Protein AF-A0A953IVC2-F1 (afdb_monomer_lite)

Structure (mmCIF, N/CA/C/O backbone):
data_AF-A0A953IVC2-F1
#
_entry.id   AF-A0A953IVC2-F1
#
loop_
_atom_site.group_PDB
_atom_site.id
_atom_site.type_symbol
_atom_site.label_atom_id
_atom_site.label_alt_id
_atom_site.label_comp_id
_atom_site.label_asym_id
_atom_site.label_entity_id
_atom_site.label_seq_id
_atom_site.pdbx_PDB_ins_code
_atom_site.Cartn_x
_atom_site.Cartn_y
_atom_site.Cartn_z
_atom_site.occupancy
_atom_site.B_iso_or_equiv
_atom_site.auth_seq_id
_atom_site.auth_comp_id
_atom_site.auth_asym_id
_atom_site.auth_atom_id
_atom_site.pdbx_PDB_model_num
ATOM 1 N N . MET A 1 1 ? 3.540 0.623 1.153 1.00 60.97 1 MET A N 1
ATOM 2 C CA . MET A 1 1 ? 3.855 -0.649 1.830 1.00 60.97 1 MET A CA 1
ATOM 3 C C . MET A 1 1 ? 5.041 -1.264 1.129 1.00 60.97 1 MET A C 1
ATOM 5 O O . MET A 1 1 ? 4.867 -1.840 0.063 1.00 60.97 1 MET A O 1
ATOM 9 N N . CYS A 1 2 ? 6.239 -1.018 1.654 1.00 73.25 2 CYS A N 1
ATOM 10 C CA . CYS A 1 2 ? 7.474 -1.464 1.019 1.00 73.25 2 CYS A CA 1
ATOM 11 C C . CYS A 1 2 ? 7.615 -2.989 1.114 1.00 73.25 2 CYS A C 1
ATOM 13 O O . CYS A 1 2 ? 7.093 -3.576 2.066 1.00 73.25 2 CYS A O 1
ATOM 15 N N . PRO A 1 3 ? 8.335 -3.631 0.179 1.00 73.25 3 PRO A N 1
ATOM 16 C CA . PRO A 1 3 ? 8.755 -5.017 0.351 1.00 73.25 3 PRO A CA 1
ATOM 17 C C . PRO A 1 3 ? 9.422 -5.193 1.725 1.00 73.25 3 PRO A C 1
ATOM 19 O O . PRO A 1 3 ? 10.220 -4.347 2.125 1.00 73.25 3 PRO A O 1
ATOM 22 N N . ALA A 1 4 ? 9.057 -6.254 2.450 1.00 73.81 4 ALA A N 1
ATOM 23 C CA . ALA A 1 4 ? 9.510 -6.558 3.816 1.00 73.81 4 ALA A CA 1
ATOM 24 C C . ALA A 1 4 ? 9.085 -5.581 4.936 1.00 73.81 4 ALA A C 1
ATOM 26 O O . ALA A 1 4 ? 9.562 -5.709 6.062 1.00 73.81 4 ALA A O 1
ATOM 27 N N . ALA A 1 5 ? 8.174 -4.635 4.683 1.00 82.88 5 ALA A N 1
ATOM 28 C CA . ALA A 1 5 ? 7.569 -3.862 5.768 1.00 82.88 5 ALA A CA 1
ATOM 29 C C .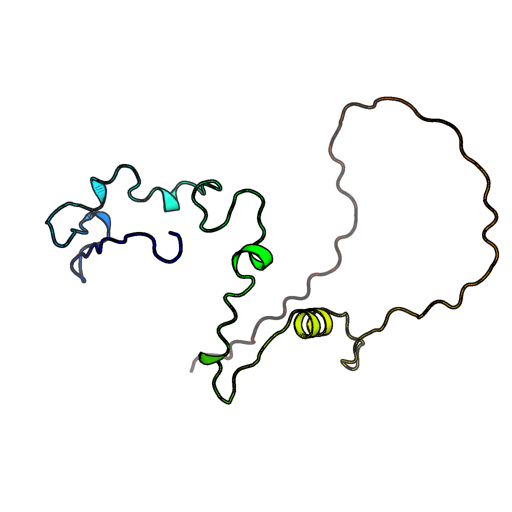 ALA A 1 5 ? 6.688 -4.758 6.658 1.00 82.88 5 ALA A C 1
ATOM 31 O O . ALA A 1 5 ? 5.981 -5.634 6.155 1.00 82.88 5 ALA A O 1
ATOM 32 N N . GLU A 1 6 ? 6.697 -4.509 7.971 1.00 86.62 6 GLU A N 1
ATOM 33 C CA . GLU A 1 6 ? 5.812 -5.203 8.907 1.00 86.62 6 GLU A CA 1
ATOM 34 C C . GLU A 1 6 ? 4.342 -4.962 8.540 1.00 86.62 6 GLU A C 1
ATOM 36 O O . GLU A 1 6 ? 3.907 -3.825 8.331 1.00 86.62 6 GLU A O 1
ATOM 41 N N . ALA A 1 7 ? 3.574 -6.047 8.463 1.00 88.81 7 ALA A N 1
ATOM 42 C CA . ALA A 1 7 ? 2.162 -6.021 8.116 1.00 88.81 7 ALA A CA 1
ATOM 43 C C . ALA A 1 7 ? 1.330 -6.674 9.222 1.00 88.81 7 ALA A C 1
ATOM 45 O O . ALA A 1 7 ? 1.721 -7.684 9.804 1.00 88.81 7 ALA A O 1
ATOM 46 N N . VAL A 1 8 ? 0.149 -6.109 9.478 1.00 92.12 8 VAL A N 1
ATOM 47 C CA . VAL A 1 8 ? -0.842 -6.661 10.407 1.00 92.12 8 VAL A CA 1
ATOM 48 C C . VAL A 1 8 ? -2.116 -6.958 9.630 1.00 92.12 8 VAL A C 1
ATOM 50 O O . VAL A 1 8 ? -2.603 -6.114 8.878 1.00 92.12 8 VAL A O 1
ATOM 53 N N . LEU A 1 9 ? -2.657 -8.159 9.819 1.00 94.19 9 LEU A N 1
ATOM 54 C CA . LEU A 1 9 ? -3.901 -8.588 9.193 1.00 94.19 9 LEU A CA 1
ATOM 55 C C . LEU A 1 9 ? -5.111 -8.053 9.972 1.00 94.19 9 LEU A C 1
ATOM 57 O O . LEU A 1 9 ? -5.187 -8.223 11.189 1.00 94.19 9 LEU A O 1
ATOM 61 N N . TYR A 1 10 ? -6.060 -7.458 9.248 1.00 96.38 10 TYR A N 1
ATOM 62 C CA . TYR A 1 10 ? -7.383 -7.077 9.744 1.00 96.38 10 TYR A CA 1
ATOM 63 C C . TYR A 1 10 ? -8.449 -7.818 8.936 1.00 96.38 10 TYR A C 1
ATOM 65 O O . TYR A 1 10 ? -8.361 -7.888 7.710 1.00 96.38 10 TYR A O 1
ATOM 73 N N . THR A 1 11 ? -9.454 -8.367 9.614 1.00 96.50 11 THR A N 1
ATOM 74 C CA . THR A 1 11 ? -10.527 -9.159 8.993 1.00 96.50 11 THR A CA 1
ATOM 75 C C . THR A 1 11 ? -11.892 -8.742 9.520 1.00 96.50 11 THR A C 1
ATOM 77 O O . THR A 1 11 ? -12.009 -8.389 10.690 1.00 96.50 11 THR A O 1
ATOM 80 N N . HIS A 1 12 ? -12.923 -8.846 8.687 1.00 96.31 12 HIS A N 1
ATOM 81 C CA . HIS A 1 12 ? -14.332 -8.718 9.074 1.00 96.31 12 HIS A CA 1
ATOM 82 C C . HIS A 1 12 ? -15.108 -9.962 8.623 1.00 96.31 12 HIS A C 1
ATOM 84 O O . HIS A 1 12 ? -14.604 -10.767 7.830 1.00 96.31 12 HIS A O 1
ATOM 90 N N . ARG A 1 13 ? -16.341 -10.133 9.101 1.00 94.19 13 ARG A N 1
ATOM 91 C CA . ARG A 1 13 ? -17.228 -11.203 8.637 1.00 94.19 13 ARG A CA 1
ATOM 92 C C . ARG A 1 13 ? -17.818 -10.864 7.271 1.00 94.19 13 ARG A C 1
ATOM 94 O O . ARG A 1 13 ? -18.160 -9.728 6.964 1.00 94.19 13 ARG A O 1
ATOM 101 N N . ASN A 1 14 ? -17.949 -11.879 6.432 1.00 89.69 14 ASN A N 1
ATOM 102 C CA . ASN A 1 14 ? -18.609 -11.784 5.137 1.00 89.69 14 ASN A CA 1
ATOM 103 C C . ASN A 1 14 ? -19.601 -12.956 5.053 1.00 89.69 14 ASN A C 1
ATOM 105 O O . ASN A 1 14 ? -19.155 -14.092 5.244 1.00 89.69 14 ASN A O 1
ATOM 109 N N . PRO A 1 15 ? -20.912 -12.737 4.823 1.00 93.12 15 PRO A N 1
ATOM 110 C CA . PRO A 1 15 ? -21.590 -11.486 4.443 1.00 93.12 15 PRO A CA 1
ATOM 111 C C . PRO A 1 15 ? -21.945 -10.544 5.607 1.00 93.12 15 PRO A C 1
ATOM 113 O O . PRO A 1 15 ? -22.061 -10.973 6.750 1.00 93.12 15 PRO A O 1
ATOM 116 N N . GLY A 1 16 ? -22.180 -9.266 5.283 1.00 90.81 16 GLY A N 1
ATOM 117 C CA . GLY A 1 16 ? -22.845 -8.289 6.161 1.00 90.81 16 GLY A CA 1
ATOM 118 C C . GLY A 1 16 ? -21.952 -7.248 6.847 1.00 90.81 16 GLY A C 1
ATOM 119 O O . GLY A 1 16 ? -22.474 -6.217 7.259 1.00 90.81 16 GLY A O 1
ATOM 120 N N . GLU A 1 17 ? -20.638 -7.463 6.933 1.00 95.25 17 GLU A N 1
ATOM 121 C CA . GLU A 1 17 ? -19.682 -6.467 7.444 1.00 95.25 17 GLU A CA 1
ATOM 122 C C . GLU A 1 17 ? -18.714 -6.006 6.346 1.00 95.25 17 GLU A C 1
ATOM 124 O O . GLU A 1 17 ? -18.624 -6.601 5.267 1.00 95.25 17 GLU A O 1
ATOM 129 N N . ASP A 1 18 ? -17.973 -4.940 6.638 1.00 94.62 18 ASP A N 1
ATOM 130 C CA . ASP A 1 18 ? -16.978 -4.341 5.764 1.00 94.62 18 ASP A CA 1
ATOM 131 C C . ASP A 1 18 ? -15.710 -3.935 6.549 1.00 94.62 18 ASP A C 1
ATOM 133 O O . ASP A 1 18 ? -15.486 -4.332 7.695 1.00 94.62 18 ASP A O 1
ATOM 137 N N . MET A 1 19 ? -14.818 -3.163 5.925 1.00 94.56 19 MET A N 1
ATOM 138 C CA . MET A 1 19 ? -13.568 -2.745 6.569 1.00 94.56 19 MET A CA 1
ATOM 139 C C . MET A 1 19 ? -13.753 -1.789 7.753 1.00 94.56 19 MET A C 1
ATOM 141 O O . MET A 1 19 ? -12.834 -1.659 8.558 1.00 94.56 19 MET A O 1
ATOM 145 N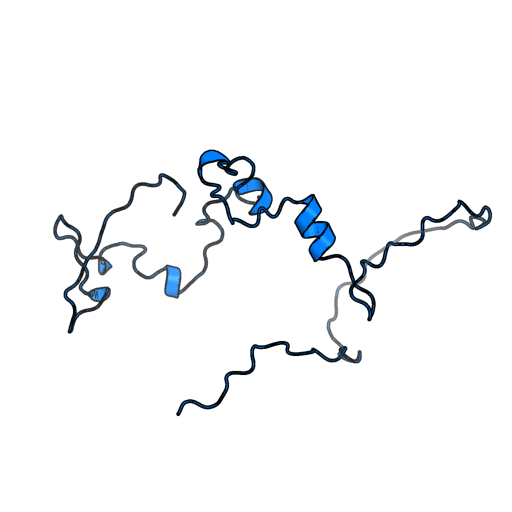 N . ASN A 1 20 ? -14.905 -1.130 7.894 1.00 95.38 20 ASN A N 1
ATOM 146 C CA . ASN A 1 20 ? -15.208 -0.301 9.063 1.00 95.38 20 ASN A CA 1
ATOM 147 C C . ASN A 1 20 ? -15.309 -1.127 10.357 1.00 95.38 20 ASN A C 1
ATOM 149 O O . ASN A 1 20 ? -15.061 -0.601 11.439 1.00 95.38 20 ASN A O 1
ATOM 153 N N . GLN A 1 21 ? -15.640 -2.414 10.243 1.00 96.88 21 GLN A N 1
ATOM 154 C CA . GLN A 1 21 ? -15.768 -3.368 11.344 1.00 96.88 21 GLN A CA 1
ATOM 155 C C . GLN A 1 21 ? -14.576 -4.335 11.412 1.00 96.88 21 GLN A C 1
ATOM 157 O O . GLN A 1 21 ? -14.574 -5.259 12.223 1.00 96.88 21 GLN A O 1
ATOM 162 N N . ALA A 1 22 ? -13.558 -4.154 10.566 1.00 97.19 22 ALA A N 1
ATOM 163 C CA . ALA A 1 22 ? -12.429 -5.068 10.530 1.00 97.19 22 ALA A CA 1
ATOM 164 C C . ALA A 1 22 ? -11.597 -4.984 11.815 1.00 97.19 22 ALA A C 1
ATOM 166 O O . ALA A 1 22 ? -11.233 -3.901 12.277 1.00 97.19 22 ALA A O 1
ATOM 167 N N . VAL A 1 23 ? -11.254 -6.149 12.357 1.00 97.06 23 VAL A N 1
ATOM 168 C CA . VAL A 1 23 ? -10.481 -6.307 13.591 1.00 97.06 23 VAL A CA 1
ATOM 169 C C . VAL A 1 23 ? -9.174 -7.037 13.320 1.00 97.06 23 VAL A C 1
ATOM 171 O O . VAL A 1 23 ? -9.107 -7.939 12.483 1.00 97.06 23 VAL A O 1
ATOM 174 N N . SER A 1 24 ? -8.123 -6.637 14.029 1.00 96.56 24 SER A N 1
ATOM 175 C CA . SER A 1 24 ? -6.858 -7.374 14.050 1.00 96.56 24 SER A CA 1
ATOM 176 C C . SER A 1 24 ? -6.979 -8.653 14.877 1.00 96.56 24 SER A C 1
ATOM 178 O O . SER A 1 24 ? -7.879 -8.789 15.706 1.00 96.56 24 SER A O 1
ATOM 180 N N . ALA A 1 25 ? -6.003 -9.554 14.740 1.00 94.06 25 ALA A N 1
ATOM 181 C CA . ALA A 1 25 ? -5.891 -10.733 15.605 1.00 94.06 25 ALA A CA 1
ATOM 182 C C . ALA A 1 25 ? -5.816 -10.388 17.112 1.00 94.06 25 ALA A C 1
ATOM 184 O O . ALA A 1 25 ? -6.183 -11.206 17.948 1.00 94.06 25 ALA A O 1
ATOM 185 N N . GLY A 1 26 ? -5.365 -9.175 17.456 1.00 93.69 26 GLY A N 1
ATOM 186 C CA . GLY A 1 26 ? -5.319 -8.652 18.826 1.00 93.69 26 GLY A CA 1
ATOM 187 C C . GLY A 1 26 ? -6.566 -7.871 19.259 1.00 93.69 26 GLY A C 1
ATOM 188 O O . GLY A 1 26 ? -6.546 -7.256 20.319 1.00 93.69 26 GLY A O 1
ATOM 189 N N . GLY A 1 27 ? -7.624 -7.832 18.443 1.00 95.06 27 GLY A N 1
ATOM 190 C CA . GLY A 1 27 ? -8.899 -7.185 18.776 1.00 95.06 27 GLY A CA 1
ATOM 191 C C . GLY A 1 27 ? -8.979 -5.676 18.521 1.00 95.06 27 GLY A C 1
ATOM 192 O O . GLY A 1 27 ? -10.041 -5.095 18.708 1.00 95.06 27 GLY A O 1
ATOM 193 N N . ARG A 1 28 ? -7.903 -5.027 18.057 1.00 96.44 28 ARG A N 1
ATOM 194 C CA . ARG A 1 28 ? -7.941 -3.605 17.660 1.00 96.44 28 ARG A CA 1
ATOM 195 C C . ARG A 1 28 ? -8.725 -3.414 16.366 1.00 96.44 28 ARG A C 1
ATOM 197 O O . ARG A 1 28 ? -8.503 -4.179 15.423 1.00 96.44 28 ARG A O 1
ATOM 204 N N . LEU A 1 29 ? -9.571 -2.389 16.310 1.00 97.00 29 LEU A N 1
ATOM 205 C CA . LEU A 1 29 ? -10.343 -2.023 15.119 1.00 97.00 29 LEU A CA 1
ATOM 206 C C . LEU A 1 29 ? -9.464 -1.330 14.071 1.00 97.00 29 LEU A C 1
ATOM 208 O O . LEU A 1 29 ? -8.557 -0.566 14.402 1.00 97.00 29 LEU A O 1
ATOM 212 N N . TYR A 1 30 ? -9.765 -1.545 12.789 1.00 96.44 30 TYR A N 1
ATOM 213 C CA . TYR A 1 30 ? -9.062 -0.876 11.691 1.00 96.44 30 TYR A CA 1
ATOM 214 C C . TYR A 1 30 ? -9.275 0.648 11.712 1.00 96.44 30 TYR A C 1
ATOM 216 O O . TYR A 1 30 ? -8.366 1.411 11.401 1.00 96.44 30 TYR A O 1
ATOM 224 N N . THR A 1 31 ? -10.457 1.103 12.127 1.00 96.75 31 THR A N 1
ATOM 225 C CA . THR A 1 31 ? -10.831 2.525 12.219 1.00 96.75 31 THR A CA 1
ATOM 226 C C . THR A 1 31 ? -10.081 3.299 13.303 1.00 96.75 31 THR A C 1
ATOM 228 O O . THR A 1 31 ? -9.995 4.519 13.216 1.00 96.75 31 THR A O 1
ATOM 231 N N . GLU A 1 32 ? -9.497 2.618 14.293 1.00 96.38 32 GLU A N 1
ATOM 232 C CA . GLU A 1 32 ? -8.673 3.249 15.334 1.00 96.38 32 GLU A CA 1
ATOM 233 C C . GLU A 1 32 ? -7.292 3.677 14.821 1.00 96.38 32 GLU A C 1
ATOM 235 O O . GLU A 1 32 ? -6.582 4.426 15.496 1.00 96.38 32 GLU A O 1
ATOM 240 N N . LEU A 1 33 ? -6.863 3.194 13.648 1.00 94.25 33 LEU A N 1
ATOM 241 C CA . LEU A 1 33 ? -5.595 3.624 13.077 1.00 94.25 33 LEU A CA 1
ATOM 242 C C . LEU A 1 33 ? -5.691 5.075 12.578 1.00 94.25 33 LEU A C 1
ATOM 244 O O . LEU A 1 33 ? -6.598 5.406 11.815 1.00 94.25 33 LEU A O 1
ATOM 248 N N . PRO A 1 34 ? -4.697 5.932 12.874 1.00 92.81 34 PRO A N 1
ATOM 249 C CA . PRO A 1 34 ? -4.703 7.327 12.424 1.00 92.81 34 PRO A CA 1
ATOM 250 C C . PRO A 1 34 ? -4.640 7.469 10.894 1.00 92.81 34 PRO A C 1
ATOM 252 O O . PRO A 1 34 ? -4.964 8.518 10.345 1.00 92.81 34 PRO A O 1
ATOM 255 N N . ASN A 1 35 ? -4.197 6.425 10.193 1.00 91.06 35 ASN A N 1
ATOM 256 C CA . ASN A 1 35 ? -4.129 6.353 8.737 1.00 91.06 35 ASN A CA 1
ATOM 257 C C . ASN A 1 35 ? -5.209 5.445 8.119 1.00 91.06 35 ASN A C 1
ATOM 259 O O . ASN A 1 35 ? -5.114 5.131 6.928 1.00 91.06 35 ASN A O 1
ATOM 263 N N . ALA A 1 36 ? -6.221 5.026 8.889 1.00 95.12 36 ALA A N 1
ATOM 264 C CA . ALA A 1 36 ? -7.337 4.237 8.380 1.00 95.12 36 ALA A CA 1
ATOM 265 C C . ALA A 1 36 ? -7.983 4.934 7.175 1.00 95.12 36 ALA A C 1
ATOM 267 O O . ALA A 1 36 ? -8.269 6.129 7.208 1.00 95.12 36 ALA A O 1
ATOM 268 N N . PHE A 1 37 ? -8.173 4.195 6.079 1.00 95.19 37 PHE A N 1
ATOM 269 C CA . PHE A 1 37 ? -8.789 4.685 4.834 1.00 95.19 37 PHE A CA 1
ATOM 270 C C . PHE A 1 37 ? -8.130 5.900 4.165 1.00 95.19 37 PHE A C 1
ATOM 272 O O . PHE A 1 37 ? -8.650 6.387 3.161 1.00 95.19 37 PHE A O 1
ATOM 279 N N . LYS A 1 38 ? -6.967 6.360 4.637 1.00 92.50 38 LYS A N 1
ATOM 280 C CA . LYS A 1 38 ? -6.295 7.550 4.101 1.00 92.50 38 LYS A CA 1
ATOM 281 C C . LYS A 1 38 ? -5.984 7.430 2.603 1.00 92.50 38 LYS A C 1
ATOM 283 O O . LYS A 1 38 ? -6.129 8.395 1.861 1.00 92.50 38 LYS A O 1
ATOM 288 N N . PHE A 1 39 ? -5.684 6.212 2.146 1.00 90.88 39 PHE A N 1
ATOM 289 C CA . PHE A 1 39 ? -5.455 5.884 0.733 1.00 90.88 39 PHE A CA 1
ATOM 290 C C . PHE A 1 39 ? -6.659 6.150 -0.187 1.00 90.88 39 PHE A C 1
ATOM 292 O O . PHE A 1 39 ? -6.486 6.232 -1.398 1.00 90.88 39 PHE A O 1
ATOM 299 N N . ARG A 1 40 ? -7.878 6.238 0.363 1.00 93.00 40 ARG A N 1
ATOM 300 C CA . ARG A 1 40 ? -9.094 6.551 -0.404 1.00 93.00 40 ARG A CA 1
ATOM 301 C C . ARG A 1 40 ? -9.273 8.050 -0.621 1.00 93.00 40 ARG A C 1
ATOM 303 O O . ARG A 1 40 ? -9.993 8.439 -1.530 1.00 93.00 40 ARG A O 1
ATOM 310 N N . GLN A 1 41 ? -8.677 8.866 0.245 1.00 92.94 41 GLN A N 1
ATOM 311 C CA . GLN A 1 41 ? -8.886 10.311 0.276 1.00 92.94 41 GLN A CA 1
ATOM 312 C C . GLN A 1 41 ? -7.777 11.045 -0.471 1.00 92.94 41 GLN A C 1
ATOM 314 O O . GLN A 1 41 ? -8.052 11.975 -1.221 1.00 92.94 41 GLN A O 1
ATOM 319 N N . GLU A 1 42 ? -6.527 10.612 -0.289 1.00 92.38 42 GLU A N 1
ATOM 320 C CA . GLU A 1 42 ? -5.379 11.274 -0.894 1.00 92.38 42 GLU A CA 1
ATOM 321 C C . GLU A 1 42 ? -4.269 10.300 -1.290 1.00 92.38 42 GLU A C 1
ATOM 323 O O . GLU A 1 42 ? -4.043 9.258 -0.668 1.00 92.38 42 GLU A O 1
ATOM 328 N N . PHE A 1 43 ? -3.526 10.696 -2.322 1.00 88.88 43 PHE A N 1
ATOM 329 C CA . PHE A 1 43 ? -2.266 10.070 -2.684 1.00 88.88 43 PHE A CA 1
ATOM 330 C C . PHE A 1 43 ? -1.105 10.838 -2.046 1.00 88.88 43 PHE A C 1
ATOM 332 O O . PHE A 1 43 ? -0.878 12.006 -2.355 1.00 88.88 43 PHE A O 1
ATOM 339 N N . ASN A 1 44 ? -0.332 10.168 -1.190 1.00 87.62 44 ASN A N 1
ATOM 340 C CA . ASN A 1 44 ? 0.871 10.736 -0.588 1.00 87.62 44 ASN A CA 1
ATOM 341 C C . ASN A 1 44 ? 2.127 10.185 -1.283 1.00 87.62 44 ASN A C 1
ATOM 343 O O . ASN A 1 44 ? 2.507 9.032 -1.072 1.00 87.62 44 ASN A O 1
ATOM 347 N N . ALA A 1 45 ? 2.802 11.030 -2.069 1.00 83.94 45 ALA A N 1
ATOM 348 C CA . ALA A 1 45 ? 4.022 10.664 -2.794 1.00 83.94 45 ALA A CA 1
ATOM 349 C C . ALA A 1 45 ? 5.201 10.284 -1.872 1.00 83.94 45 ALA A C 1
ATOM 351 O O . ALA A 1 45 ? 6.078 9.519 -2.280 1.00 83.94 45 ALA A O 1
ATOM 352 N N . ALA A 1 46 ? 5.214 10.772 -0.626 1.00 82.19 46 ALA A N 1
ATOM 353 C CA . ALA A 1 46 ? 6.201 10.386 0.380 1.00 82.19 46 ALA A CA 1
ATOM 354 C C . ALA A 1 46 ? 5.927 8.992 0.976 1.00 82.19 46 ALA A C 1
ATOM 356 O O . ALA A 1 46 ? 6.850 8.361 1.481 1.00 82.19 46 ALA A O 1
ATOM 357 N N . CYS A 1 47 ? 4.701 8.468 0.871 1.00 82.56 47 CYS A N 1
ATOM 358 C CA . CYS A 1 47 ? 4.336 7.108 1.287 1.00 82.56 47 CYS A CA 1
ATOM 359 C C . CYS A 1 47 ? 4.426 6.103 0.126 1.00 82.56 47 CYS A C 1
ATOM 361 O O . CYS A 1 47 ? 3.559 5.240 -0.037 1.00 82.56 47 CYS A O 1
ATOM 363 N N . SER A 1 48 ? 5.472 6.210 -0.694 1.00 81.25 48 SER A N 1
ATOM 364 C CA . SER A 1 48 ? 5.752 5.255 -1.768 1.00 81.25 48 SER A CA 1
ATOM 365 C C . SER A 1 48 ? 6.810 4.232 -1.348 1.00 81.25 48 SER A C 1
ATOM 367 O O . SER A 1 48 ? 7.511 4.409 -0.357 1.00 81.25 48 SER A O 1
ATOM 369 N N . CYS A 1 49 ? 6.897 3.130 -2.093 1.00 80.56 49 CYS A N 1
ATOM 370 C CA . CYS A 1 49 ? 7.824 2.029 -1.799 1.00 80.56 49 CYS A CA 1
ATOM 371 C C . CYS A 1 49 ? 9.179 2.174 -2.496 1.00 80.56 49 CYS A C 1
ATOM 373 O O . CYS A 1 49 ? 9.982 1.248 -2.482 1.00 80.56 49 CYS A O 1
ATOM 375 N N . LYS A 1 50 ? 9.393 3.326 -3.128 1.00 84.12 50 LYS A N 1
ATOM 376 C CA . LYS A 1 50 ? 10.599 3.709 -3.855 1.00 84.12 50 LYS A CA 1
ATOM 377 C C . LYS A 1 50 ? 11.208 4.932 -3.184 1.00 84.12 50 LYS A C 1
ATOM 379 O O . LYS A 1 50 ? 10.514 5.653 -2.460 1.00 84.12 50 LYS A O 1
ATOM 384 N N . LYS A 1 51 ? 12.485 5.206 -3.438 1.00 81.31 51 LYS A N 1
ATOM 385 C CA . LYS A 1 51 ? 13.101 6.437 -2.938 1.00 81.31 51 LYS A CA 1
ATOM 386 C C . LYS A 1 51 ? 12.442 7.664 -3.577 1.00 81.31 51 LYS A C 1
ATOM 388 O O . LYS A 1 51 ? 11.870 7.615 -4.672 1.00 81.31 51 LYS A O 1
ATOM 393 N N . GLN A 1 52 ? 12.507 8.795 -2.877 1.00 83.50 52 GLN A N 1
ATOM 394 C CA . GLN A 1 52 ? 12.046 10.067 -3.432 1.00 83.50 52 GLN A CA 1
ATOM 395 C C . GLN A 1 52 ? 12.861 10.403 -4.689 1.00 83.50 52 GLN A C 1
ATOM 397 O O . GLN A 1 52 ? 14.081 10.280 -4.687 1.00 83.50 52 GLN A O 1
ATOM 402 N N . GLY A 1 53 ? 12.178 10.781 -5.770 1.00 84.69 53 GLY A N 1
ATOM 403 C CA . GLY A 1 53 ? 12.805 11.067 -7.068 1.00 84.69 53 GLY A CA 1
ATOM 404 C C . GLY A 1 53 ? 13.207 9.844 -7.906 1.00 84.69 53 GLY A C 1
ATOM 405 O O . GLY A 1 53 ? 13.444 10.004 -9.095 1.00 84.69 53 GLY A O 1
ATOM 406 N N . GLU A 1 54 ? 13.218 8.634 -7.343 1.00 86.56 54 GLU A N 1
ATOM 407 C CA . GLU A 1 54 ? 13.580 7.401 -8.059 1.00 86.56 54 GLU A CA 1
ATOM 408 C C . GLU A 1 54 ? 12.439 6.926 -8.969 1.00 86.56 54 GLU A C 1
ATOM 410 O O . GLU A 1 54 ? 11.257 7.044 -8.626 1.00 86.56 54 GLU A O 1
ATOM 415 N N . THR A 1 55 ? 12.757 6.376 -10.134 1.00 87.06 55 THR A N 1
ATOM 416 C CA . THR A 1 55 ? 11.775 5.746 -11.024 1.00 87.06 55 THR A CA 1
ATOM 417 C C . THR A 1 55 ? 11.524 4.289 -10.624 1.00 87.06 55 THR A C 1
ATOM 419 O O . THR A 1 55 ? 12.339 3.652 -9.967 1.00 87.06 55 THR A O 1
ATOM 422 N N . TRP A 1 56 ? 10.391 3.709 -11.030 1.00 81.69 56 TRP A N 1
ATOM 423 C CA . TRP A 1 56 ? 10.123 2.292 -10.742 1.00 81.69 56 TRP A CA 1
ATOM 424 C C . TRP A 1 56 ? 11.121 1.341 -11.412 1.00 81.69 56 TRP A C 1
ATOM 426 O O . TRP A 1 56 ? 11.460 0.320 -10.826 1.00 81.69 56 TRP A O 1
ATOM 436 N N . ALA A 1 57 ? 11.629 1.696 -12.595 1.00 82.00 57 ALA A N 1
ATOM 437 C CA . ALA A 1 57 ? 12.668 0.921 -13.271 1.00 82.00 57 ALA A CA 1
ATOM 438 C C . ALA A 1 57 ? 13.966 0.865 -12.448 1.00 82.00 57 ALA A C 1
ATOM 440 O O . ALA A 1 57 ? 14.632 -0.163 -12.408 1.00 82.00 57 ALA A O 1
ATOM 441 N N . GLU A 1 58 ? 14.310 1.955 -11.760 1.00 83.38 58 GLU A N 1
ATOM 442 C CA . GLU A 1 58 ? 15.466 2.000 -10.862 1.00 83.38 58 GLU A CA 1
ATOM 443 C C . GLU A 1 58 ? 15.202 1.235 -9.560 1.00 83.38 58 GLU A C 1
ATOM 445 O O . GLU A 1 58 ? 16.043 0.440 -9.150 1.00 83.38 58 GLU A O 1
ATOM 450 N N . ALA A 1 59 ? 14.020 1.405 -8.959 1.00 82.94 59 ALA A N 1
ATOM 451 C CA . ALA A 1 59 ? 13.661 0.760 -7.694 1.00 82.94 59 ALA A CA 1
ATOM 452 C C . ALA A 1 59 ? 13.572 -0.776 -7.788 1.00 82.94 59 ALA A C 1
ATOM 454 O O . ALA A 1 59 ? 13.833 -1.463 -6.803 1.00 82.94 59 ALA A O 1
ATOM 455 N N . LEU A 1 60 ? 13.199 -1.317 -8.955 1.00 79.56 60 LEU A N 1
ATOM 456 C CA . LEU A 1 60 ? 13.135 -2.763 -9.221 1.00 79.56 60 LEU A CA 1
ATOM 457 C C . LEU A 1 60 ? 14.398 -3.299 -9.914 1.00 79.56 60 LEU A C 1
ATOM 459 O O . LEU A 1 60 ? 14.470 -4.473 -10.285 1.00 79.56 60 LEU A O 1
ATOM 463 N N . LYS A 1 61 ? 15.427 -2.468 -10.100 1.00 79.12 61 LYS A N 1
ATOM 464 C CA . LYS A 1 61 ? 16.655 -2.914 -10.752 1.00 79.12 61 LYS A CA 1
ATOM 465 C C . LYS A 1 61 ? 17.335 -3.984 -9.895 1.00 79.12 61 LYS A C 1
ATOM 467 O O . LYS A 1 61 ? 17.740 -3.727 -8.766 1.00 79.12 61 LYS A O 1
ATOM 472 N N . GLY A 1 62 ? 17.498 -5.182 -10.452 1.00 72.00 62 GLY A N 1
ATOM 473 C CA . GLY A 1 62 ? 18.151 -6.302 -9.767 1.00 72.00 62 GLY A CA 1
ATOM 474 C C . GLY A 1 62 ? 17.225 -7.187 -8.926 1.00 72.00 62 GLY A C 1
ATOM 475 O O . GLY A 1 62 ? 17.703 -8.188 -8.405 1.00 72.00 62 GLY A O 1
ATOM 476 N N . THR A 1 63 ? 15.916 -6.898 -8.857 1.00 69.50 63 THR A N 1
ATOM 477 C CA . THR A 1 63 ? 14.898 -7.866 -8.386 1.00 69.50 63 THR A CA 1
ATOM 478 C C . THR A 1 63 ? 14.441 -8.833 -9.485 1.00 69.50 63 THR A C 1
ATOM 480 O O . THR A 1 63 ? 13.468 -9.558 -9.303 1.00 69.50 63 THR A O 1
ATOM 483 N N . GLU A 1 64 ? 15.137 -8.844 -10.626 1.00 70.12 64 GLU A N 1
ATOM 484 C CA . GLU A 1 64 ? 14.985 -9.793 -11.733 1.00 70.12 64 GLU A CA 1
ATOM 485 C C . GLU A 1 64 ? 15.388 -11.203 -11.261 1.00 70.12 64 GLU A C 1
ATOM 487 O O . GLU A 1 64 ? 16.474 -11.702 -11.575 1.00 70.12 64 GLU A O 1
ATOM 492 N N . ASP A 1 65 ? 14.556 -11.835 -10.436 1.00 66.19 65 ASP A N 1
ATOM 493 C CA . ASP A 1 65 ? 14.849 -13.164 -9.929 1.00 66.19 65 ASP A CA 1
ATOM 494 C C . ASP A 1 65 ? 14.654 -14.191 -11.045 1.00 66.19 65 ASP A C 1
ATOM 496 O O . ASP A 1 65 ? 13.563 -14.715 -11.287 1.00 66.19 65 ASP A O 1
ATOM 500 N N . ARG A 1 66 ? 15.757 -14.481 -11.741 1.00 67.75 66 ARG A N 1
ATOM 501 C CA . ARG A 1 66 ? 15.811 -15.455 -12.833 1.00 67.75 66 ARG A CA 1
ATOM 502 C C . ARG A 1 66 ? 15.416 -16.867 -12.382 1.00 67.75 66 ARG A C 1
ATOM 504 O O . ARG A 1 66 ? 15.189 -17.711 -13.242 1.00 67.75 66 ARG A O 1
ATOM 511 N N . SER A 1 67 ? 15.348 -17.127 -11.073 1.00 68.94 67 SER A N 1
ATOM 512 C CA . SER A 1 67 ? 14.900 -18.408 -10.520 1.00 68.94 67 SER A CA 1
ATOM 513 C C . SER A 1 67 ? 13.380 -18.598 -10.551 1.00 68.94 67 SER A C 1
ATOM 515 O O . SER A 1 67 ? 12.923 -19.730 -10.451 1.00 68.94 67 SER A O 1
ATOM 517 N N . THR A 1 68 ? 12.606 -17.524 -10.748 1.00 72.12 68 THR A N 1
ATOM 518 C CA . THR A 1 68 ? 11.134 -17.571 -10.869 1.00 72.12 68 THR A CA 1
ATOM 519 C C . THR A 1 68 ? 10.640 -17.696 -12.312 1.00 72.12 68 THR A C 1
ATOM 521 O O . THR A 1 68 ? 9.436 -17.727 -12.545 1.00 72.12 68 THR A O 1
ATOM 524 N N . ILE A 1 69 ? 11.560 -17.737 -13.281 1.00 82.44 69 ILE A N 1
ATOM 525 C CA . ILE A 1 69 ? 11.233 -17.802 -14.707 1.00 82.44 69 ILE A CA 1
ATOM 526 C C . ILE A 1 69 ? 10.976 -19.256 -15.090 1.00 82.44 69 ILE A C 1
ATOM 528 O O . ILE A 1 69 ? 11.901 -20.071 -15.102 1.00 82.44 69 ILE A O 1
ATOM 532 N N . GLU A 1 70 ? 9.744 -19.549 -15.484 1.00 82.62 70 GLU A N 1
ATOM 533 C CA . GLU A 1 70 ? 9.331 -20.877 -15.925 1.00 82.62 70 GLU A CA 1
ATOM 534 C C . GLU A 1 70 ? 9.386 -21.010 -17.456 1.00 82.62 70 GLU A C 1
ATOM 536 O O . GLU A 1 70 ? 9.424 -20.035 -18.221 1.00 82.62 70 GLU A O 1
ATOM 541 N N . GLN A 1 71 ? 9.390 -22.256 -17.944 1.00 81.62 71 GLN A N 1
ATOM 542 C CA . GLN A 1 71 ? 9.296 -22.533 -19.379 1.00 81.62 71 GLN A CA 1
ATOM 543 C C . GLN A 1 71 ? 7.942 -22.056 -19.927 1.00 81.62 71 GLN A C 1
ATOM 545 O O . GLN A 1 71 ? 6.922 -22.721 -19.776 1.00 81.62 71 GLN A O 1
ATOM 550 N N . GLY A 1 72 ? 7.949 -20.907 -20.605 1.00 83.69 72 GLY A N 1
ATOM 551 C CA . GLY A 1 72 ? 6.758 -20.289 -21.198 1.00 83.69 72 GLY A CA 1
ATOM 552 C C . GLY A 1 72 ? 6.653 -18.788 -20.938 1.00 83.69 72 GLY A C 1
ATOM 553 O O . GLY A 1 72 ? 5.934 -18.098 -21.663 1.00 83.69 72 GLY A O 1
ATOM 554 N N . ASP A 1 73 ? 7.412 -18.267 -19.975 1.00 83.50 73 ASP A N 1
ATOM 555 C CA . ASP A 1 73 ? 7.378 -16.850 -19.637 1.00 83.50 73 ASP A CA 1
ATOM 556 C C . ASP A 1 73 ? 8.019 -15.974 -20.718 1.00 83.50 73 ASP A C 1
ATOM 558 O O . ASP A 1 73 ? 9.078 -16.263 -21.290 1.00 83.50 73 ASP A O 1
ATOM 562 N N . ILE A 1 74 ? 7.380 -14.836 -20.990 1.00 81.62 74 ILE A N 1
ATOM 563 C CA . ILE A 1 74 ? 7.912 -13.830 -21.906 1.00 81.62 74 ILE A CA 1
ATOM 564 C C . ILE A 1 74 ? 8.785 -12.875 -21.099 1.00 81.62 74 ILE A C 1
ATOM 566 O O . ILE A 1 74 ? 8.301 -11.888 -20.551 1.00 81.62 74 ILE A O 1
ATOM 570 N N . LEU A 1 75 ? 10.094 -13.130 -21.083 1.00 80.81 75 LEU A N 1
ATOM 571 C CA . LEU A 1 75 ? 11.037 -12.181 -20.500 1.00 80.81 75 LEU A CA 1
ATOM 572 C C . LEU A 1 75 ? 11.166 -10.952 -21.410 1.00 80.81 75 LEU A C 1
ATOM 574 O O . LEU A 1 75 ? 11.639 -11.042 -22.556 1.00 80.81 75 LEU A O 1
ATOM 578 N N . VAL A 1 76 ? 10.722 -9.806 -20.904 1.00 82.81 76 VAL A N 1
ATOM 579 C CA . VAL A 1 76 ? 10.845 -8.511 -21.572 1.00 82.81 76 VAL A CA 1
ATOM 580 C C . VAL A 1 76 ? 12.026 -7.772 -20.957 1.00 82.81 76 VAL A C 1
ATOM 582 O O . VAL A 1 76 ? 11.885 -7.067 -19.968 1.00 82.81 76 VAL A O 1
ATOM 585 N N . THR A 1 77 ? 13.204 -7.946 -21.556 1.00 83.94 77 THR A N 1
ATOM 586 C CA . THR A 1 77 ? 14.380 -7.131 -21.227 1.00 83.94 77 THR A CA 1
ATOM 587 C C . THR A 1 77 ? 14.201 -5.703 -21.742 1.00 83.94 77 THR A C 1
ATOM 589 O O . THR A 1 77 ? 13.419 -5.476 -22.669 1.00 83.94 77 THR A O 1
ATOM 592 N N . ASP A 1 78 ? 14.973 -4.749 -21.222 1.00 81.44 78 ASP A N 1
ATOM 593 C CA . ASP A 1 78 ? 14.952 -3.354 -21.689 1.00 81.44 78 ASP A CA 1
ATOM 594 C C . ASP A 1 78 ? 15.128 -3.233 -23.213 1.00 81.44 78 ASP A C 1
ATOM 596 O O . ASP A 1 78 ? 14.418 -2.482 -23.888 1.00 81.44 78 ASP A O 1
ATOM 600 N N . GLU A 1 79 ? 16.039 -4.023 -23.789 1.00 82.88 79 GLU A N 1
ATOM 601 C CA . GLU A 1 79 ? 16.263 -4.066 -25.237 1.00 82.88 79 GLU A CA 1
ATOM 602 C C . GLU A 1 79 ? 15.025 -4.565 -25.994 1.00 82.88 79 GLU A C 1
ATOM 604 O O . GLU A 1 79 ? 14.643 -3.999 -27.025 1.00 82.88 79 GLU A O 1
ATOM 609 N N . ARG A 1 80 ? 14.352 -5.595 -25.465 1.00 84.44 80 ARG A N 1
ATOM 610 C CA . ARG A 1 80 ? 13.139 -6.162 -26.061 1.00 84.44 80 ARG A CA 1
ATOM 611 C C . ARG A 1 80 ? 11.951 -5.212 -25.922 1.00 84.44 80 ARG A C 1
ATOM 613 O O . ARG A 1 80 ? 11.218 -5.036 -26.892 1.00 84.44 80 ARG A O 1
ATOM 620 N N . ALA A 1 81 ? 11.798 -4.549 -24.776 1.00 86.31 81 ALA A N 1
ATOM 621 C CA . ALA A 1 81 ? 10.797 -3.505 -24.562 1.00 86.31 81 ALA A CA 1
ATOM 622 C C . ALA A 1 81 ? 10.975 -2.363 -25.568 1.00 86.31 81 ALA A C 1
ATOM 624 O O . ALA A 1 81 ? 10.017 -1.942 -26.219 1.00 86.31 81 ALA A O 1
ATOM 625 N N . LYS A 1 82 ? 12.218 -1.907 -25.769 1.00 86.81 82 LYS A N 1
ATOM 626 C CA . LYS A 1 82 ? 12.539 -0.853 -26.737 1.00 86.81 82 LYS A CA 1
ATOM 627 C C . LYS A 1 82 ? 12.226 -1.271 -28.173 1.00 86.81 82 LYS A C 1
ATOM 629 O O . LYS A 1 82 ? 11.682 -0.473 -28.929 1.00 86.81 82 LYS A O 1
ATOM 634 N N . ALA A 1 83 ? 12.505 -2.522 -28.541 1.00 85.56 83 ALA A N 1
ATOM 635 C CA . ALA A 1 83 ? 12.131 -3.067 -29.845 1.00 85.56 83 ALA A CA 1
ATOM 636 C C . ALA A 1 83 ? 10.605 -3.208 -30.019 1.00 85.56 83 ALA A C 1
ATOM 638 O O . ALA A 1 83 ? 10.089 -3.018 -31.119 1.00 85.56 83 ALA A O 1
ATOM 639 N N . MET A 1 84 ? 9.868 -3.523 -28.950 1.00 85.00 84 MET A N 1
ATOM 640 C CA . MET A 1 84 ? 8.404 -3.620 -28.976 1.00 85.00 84 MET A CA 1
ATOM 641 C C . MET A 1 84 ? 7.722 -2.253 -29.069 1.00 85.00 84 MET A C 1
ATOM 643 O O . ME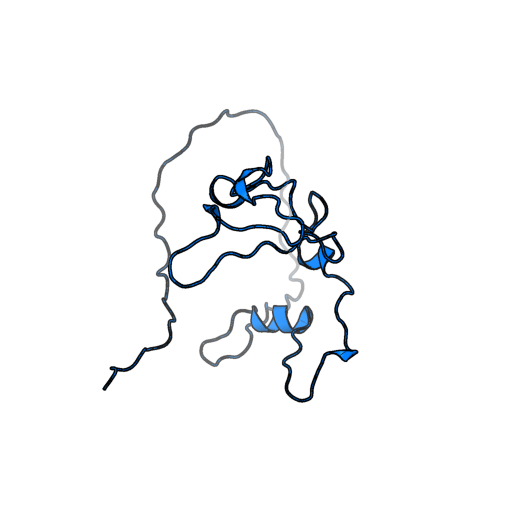T A 1 84 ? 6.702 -2.146 -29.747 1.00 85.00 84 MET A O 1
ATOM 647 N N . ASN A 1 85 ? 8.304 -1.229 -28.441 1.00 86.25 85 ASN A N 1
ATOM 648 C CA . ASN A 1 85 ? 7.837 0.158 -28.492 1.00 86.25 85 ASN A CA 1
ATOM 649 C C . ASN A 1 85 ? 8.319 0.910 -29.751 1.00 86.25 85 ASN A C 1
ATOM 651 O O . ASN A 1 85 ? 7.950 2.061 -29.979 1.00 86.25 85 ASN A O 1
ATOM 655 N N . ALA A 1 86 ? 9.162 0.285 -30.580 1.00 86.31 86 ALA A N 1
ATOM 656 C CA . ALA A 1 86 ? 9.604 0.890 -31.827 1.00 86.31 86 ALA A CA 1
ATOM 657 C C . ALA A 1 86 ? 8.426 1.004 -32.816 1.00 86.31 86 ALA A C 1
ATOM 659 O O . ALA A 1 86 ? 7.656 0.047 -32.971 1.00 86.31 86 ALA A O 1
ATOM 660 N N . PRO A 1 87 ? 8.286 2.140 -33.525 1.00 84.81 87 PRO A N 1
ATOM 661 C CA . PRO A 1 87 ? 7.237 2.314 -34.520 1.00 84.81 87 PRO A CA 1
ATOM 662 C C . PRO A 1 87 ? 7.372 1.251 -35.616 1.00 84.81 87 PRO A C 1
ATOM 664 O O . PRO A 1 87 ? 8.473 0.957 -36.089 1.00 84.81 87 PRO A O 1
ATOM 667 N N . ARG A 1 88 ? 6.244 0.652 -36.005 1.00 86.44 88 ARG A N 1
ATOM 668 C CA . ARG A 1 88 ? 6.173 -0.397 -37.028 1.00 86.44 88 ARG A CA 1
ATOM 669 C C . ARG A 1 88 ? 5.548 0.134 -38.309 1.00 86.44 88 ARG A C 1
ATOM 671 O O . ARG A 1 88 ? 4.651 0.972 -38.267 1.00 86.44 88 ARG A O 1
ATOM 678 N N . ASP A 1 89 ? 6.019 -0.361 -39.446 1.00 84.69 89 ASP A N 1
ATOM 679 C CA . ASP A 1 89 ? 5.408 -0.070 -40.737 1.00 84.69 89 ASP A CA 1
ATOM 680 C C . ASP A 1 89 ? 4.069 -0.815 -40.896 1.00 84.69 89 ASP A C 1
ATOM 682 O O . ASP A 1 89 ? 3.703 -1.683 -40.101 1.00 84.69 89 ASP A O 1
ATOM 686 N N . ALA A 1 90 ? 3.333 -0.516 -41.970 1.00 79.00 90 ALA A N 1
ATOM 687 C CA . ALA A 1 90 ? 2.065 -1.186 -42.284 1.00 79.00 90 ALA A CA 1
ATOM 688 C C . ALA A 1 90 ? 2.196 -2.712 -42.501 1.00 79.00 90 ALA A C 1
ATOM 690 O O . ALA A 1 90 ? 1.186 -3.397 -42.628 1.00 79.00 90 ALA A O 1
ATOM 691 N N . LYS A 1 91 ? 3.426 -3.245 -42.568 1.00 79.88 91 LYS A N 1
ATOM 692 C CA . LYS A 1 91 ? 3.730 -4.675 -42.694 1.00 79.88 91 LYS A CA 1
ATOM 693 C C . LYS A 1 91 ? 4.298 -5.276 -41.393 1.00 79.88 91 LYS A C 1
ATOM 695 O O . LYS A 1 91 ? 4.757 -6.415 -41.41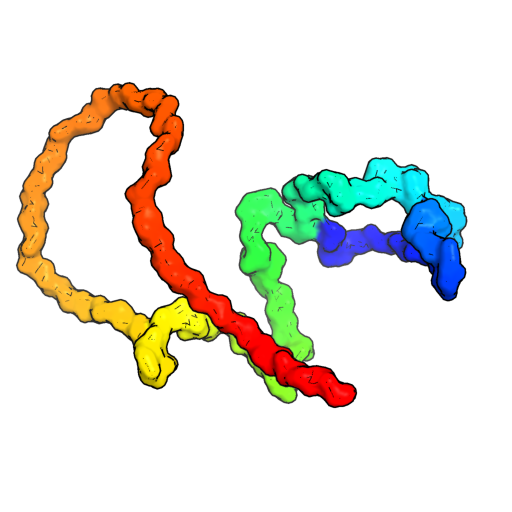5 1.00 79.88 91 LYS A O 1
ATOM 700 N N . GLY A 1 92 ? 4.266 -4.546 -40.272 1.00 74.38 92 GLY A N 1
ATOM 701 C CA . GLY A 1 92 ? 4.658 -5.024 -38.940 1.00 74.38 92 GLY A CA 1
ATOM 702 C C . GLY A 1 92 ? 6.167 -5.049 -38.651 1.00 74.38 92 GLY A C 1
ATOM 703 O O . GLY A 1 92 ? 6.580 -5.552 -37.601 1.00 74.38 92 GLY A O 1
ATOM 704 N N . ARG A 1 93 ? 7.002 -4.512 -39.544 1.00 78.38 93 ARG A N 1
ATOM 705 C CA . ARG A 1 93 ? 8.463 -4.449 -39.400 1.00 78.38 93 ARG A CA 1
ATOM 706 C C . ARG A 1 93 ? 8.863 -3.186 -38.633 1.00 78.38 93 ARG A C 1
ATOM 708 O O . ARG A 1 93 ? 8.249 -2.141 -38.846 1.00 78.38 93 ARG A O 1
ATOM 715 N N . PRO A 1 94 ? 9.881 -3.247 -37.758 1.00 76.25 94 PRO A N 1
ATOM 716 C CA . PRO A 1 94 ? 10.376 -2.062 -37.065 1.00 76.25 94 PRO A CA 1
ATOM 717 C C . PRO A 1 94 ? 10.916 -1.038 -38.074 1.00 76.25 94 PRO A C 1
ATOM 719 O O . PRO A 1 94 ? 11.702 -1.376 -38.959 1.00 76.25 94 PRO A O 1
ATOM 722 N N . ILE A 1 95 ? 10.490 0.216 -37.937 1.00 77.81 95 ILE A N 1
ATOM 723 C CA . ILE A 1 95 ? 10.980 1.345 -38.728 1.00 77.81 95 ILE A CA 1
ATOM 724 C C . ILE A 1 95 ? 12.303 1.789 -38.097 1.00 77.81 95 ILE A C 1
ATOM 726 O O . ILE A 1 95 ? 12.313 2.436 -37.050 1.00 77.81 95 ILE A O 1
ATOM 730 N N . LEU A 1 96 ? 13.436 1.415 -38.699 1.00 70.88 96 LEU A N 1
ATOM 731 C CA . LEU A 1 96 ? 14.741 1.900 -38.244 1.00 70.88 96 LEU A CA 1
ATOM 732 C C . LEU A 1 96 ? 14.918 3.376 -38.643 1.00 70.88 96 LEU A C 1
ATOM 734 O O . LEU A 1 96 ? 14.610 3.728 -39.786 1.00 70.88 96 LEU A O 1
ATOM 738 N N . PRO A 1 97 ? 15.454 4.240 -37.758 1.00 65.38 97 PRO A N 1
ATOM 739 C CA . PRO A 1 97 ? 15.852 5.581 -38.160 1.00 65.38 97 PRO A CA 1
ATOM 740 C C . PRO A 1 97 ? 16.941 5.481 -39.241 1.00 65.38 97 PRO A C 1
ATOM 742 O O . PRO A 1 97 ? 17.819 4.613 -39.149 1.00 65.38 97 PRO A O 1
ATOM 745 N N . PRO A 1 98 ? 16.915 6.338 -40.277 1.00 62.69 98 PRO A N 1
ATOM 746 C CA . PRO A 1 98 ? 17.923 6.300 -41.322 1.00 62.69 98 PRO A CA 1
ATOM 747 C C . PRO A 1 98 ? 19.302 6.544 -40.702 1.00 62.69 98 PRO A C 1
ATOM 749 O O . PRO A 1 98 ? 19.535 7.559 -40.046 1.00 62.69 98 PRO A O 1
ATOM 752 N N . LYS A 1 99 ? 20.230 5.602 -40.910 1.00 52.66 99 LYS A N 1
ATOM 753 C CA . LYS A 1 99 ? 21.641 5.750 -40.542 1.00 52.66 99 LYS A CA 1
ATOM 754 C C . LYS A 1 99 ? 22.236 6.832 -41.441 1.00 52.66 99 LYS A C 1
ATOM 756 O O . LYS A 1 99 ? 22.669 6.559 -42.560 1.00 52.66 99 LYS A O 1
ATOM 761 N N . GLY A 1 100 ? 22.158 8.074 -40.971 1.00 44.34 100 GLY A N 1
ATOM 762 C CA . GLY A 1 100 ? 22.676 9.242 -41.664 1.00 44.34 100 GLY A CA 1
ATOM 763 C C . GLY A 1 100 ? 24.171 9.082 -41.903 1.00 44.34 100 GLY A C 1
ATOM 764 O O . GLY A 1 100 ? 24.965 9.063 -40.966 1.00 44.34 100 GLY A O 1
ATOM 765 N N . LYS A 1 101 ? 24.554 8.956 -43.174 1.00 39.19 101 LYS A N 1
ATOM 766 C CA . LYS A 1 101 ? 25.910 9.277 -43.623 1.00 39.19 101 LYS A CA 1
ATOM 767 C C . LYS A 1 101 ? 26.129 10.775 -43.350 1.00 39.19 101 LYS A C 1
ATOM 769 O O . LYS A 1 101 ? 25.196 11.546 -43.585 1.00 39.19 101 LYS A O 1
ATOM 774 N N . PRO A 1 102 ? 27.301 11.200 -42.851 1.00 39.09 102 PRO A N 1
ATOM 775 C CA . PRO A 1 102 ? 27.546 12.608 -42.575 1.00 39.09 102 PRO A CA 1
ATOM 776 C C . PRO A 1 102 ? 27.557 13.349 -43.909 1.00 39.09 102 PRO A C 1
ATOM 778 O O . PRO A 1 102 ? 28.441 13.123 -44.732 1.00 39.09 102 PRO A O 1
ATOM 781 N N . ASN A 1 103 ? 26.558 14.197 -44.148 1.00 39.56 103 ASN A N 1
ATOM 782 C CA . ASN A 1 103 ? 26.584 15.095 -45.291 1.00 39.56 103 ASN A CA 1
ATOM 783 C C . ASN A 1 103 ? 27.206 16.417 -44.819 1.00 39.56 103 ASN A C 1
ATOM 785 O O . ASN A 1 103 ? 26.653 17.053 -43.918 1.00 39.56 103 ASN A O 1
ATOM 789 N N . PRO A 1 104 ? 28.368 16.824 -45.356 1.00 43.72 104 PRO A N 1
ATOM 790 C CA . PRO A 1 104 ? 29.003 18.066 -44.970 1.00 43.72 104 PRO A CA 1
ATOM 791 C C . PRO A 1 104 ? 28.298 19.214 -45.693 1.00 43.72 104 PRO A C 1
ATOM 793 O O . PRO A 1 104 ? 28.122 19.158 -46.909 1.00 43.72 104 PRO A O 1
ATOM 796 N N . LYS A 1 105 ? 27.961 20.251 -44.922 1.00 42.16 105 LYS A N 1
ATOM 797 C CA . LYS A 1 105 ? 27.482 21.599 -45.292 1.00 42.16 105 LYS A CA 1
ATOM 798 C C . LYS A 1 105 ? 26.093 21.901 -44.743 1.00 42.16 105 LYS A C 1
ATOM 800 O O . LYS A 1 105 ? 25.109 21.978 -45.467 1.00 42.16 105 LYS A O 1
ATOM 805 N N . THR A 1 106 ? 26.078 22.243 -43.467 1.00 32.16 106 THR A N 1
ATOM 806 C CA . THR A 1 106 ? 25.318 23.404 -43.013 1.00 32.16 106 THR A CA 1
ATOM 807 C C . THR A 1 106 ? 26.325 24.352 -42.389 1.00 32.16 106 THR A C 1
ATOM 809 O O . THR A 1 106 ? 26.891 24.108 -41.328 1.00 32.16 106 THR A O 1
ATOM 812 N N . THR A 1 107 ? 26.647 25.388 -43.155 1.00 31.83 107 THR A N 1
ATOM 813 C CA . THR A 1 107 ? 27.420 26.542 -42.716 1.00 31.83 107 THR A CA 1
ATOM 814 C C . THR A 1 107 ? 26.767 27.134 -41.477 1.00 31.83 107 THR A C 1
ATOM 816 O O . THR A 1 107 ? 25.598 27.514 -41.506 1.00 31.83 107 THR A O 1
ATOM 819 N N . ALA A 1 108 ? 27.550 27.201 -40.405 1.00 39.53 108 ALA A N 1
ATOM 820 C CA . ALA A 1 108 ? 27.276 28.039 -39.259 1.00 39.53 108 ALA A CA 1
ATOM 821 C C . ALA A 1 108 ? 27.168 29.499 -39.720 1.00 39.53 108 ALA A C 1
ATOM 823 O O . ALA A 1 108 ? 28.083 30.021 -40.357 1.00 39.53 108 ALA A O 1
ATOM 824 N N . ALA A 1 109 ? 26.062 30.149 -39.375 1.00 35.59 109 ALA A N 1
ATOM 825 C CA . ALA A 1 109 ? 25.989 31.596 -39.264 1.00 35.59 109 ALA A CA 1
ATOM 826 C C . ALA A 1 109 ? 25.558 31.906 -37.828 1.00 35.59 109 ALA A C 1
ATOM 828 O O . ALA A 1 109 ? 24.629 31.301 -37.296 1.00 35.59 109 ALA A O 1
ATOM 829 N N . ALA A 1 110 ? 26.357 32.755 -37.196 1.00 32.00 110 ALA A N 1
ATOM 830 C CA . ALA A 1 110 ? 26.455 32.971 -35.765 1.00 32.00 110 ALA A CA 1
ATOM 831 C C . ALA A 1 110 ? 25.263 33.739 -35.161 1.00 32.00 110 ALA A C 1
ATOM 833 O O . ALA A 1 110 ? 24.663 34.590 -35.813 1.00 32.00 110 ALA A O 1
ATOM 834 N N . ALA A 1 111 ? 24.990 33.459 -33.883 1.00 42.91 111 ALA A N 1
ATOM 835 C CA . ALA A 1 111 ? 24.218 34.310 -32.968 1.00 42.91 111 ALA A CA 1
ATOM 836 C C . ALA A 1 111 ? 24.977 35.628 -32.682 1.00 42.91 111 ALA A C 1
ATOM 838 O O . ALA A 1 111 ? 26.206 35.637 -32.833 1.00 42.91 111 ALA A O 1
ATOM 839 N N . PRO A 1 112 ? 24.311 36.731 -32.269 1.00 45.47 112 PRO A N 1
ATOM 840 C CA . PRO A 1 112 ? 23.961 36.939 -30.839 1.00 45.47 112 PRO A CA 1
ATOM 841 C C . PRO A 1 112 ? 22.712 37.856 -30.617 1.00 45.47 112 PRO A C 1
ATOM 843 O O . PRO A 1 112 ? 22.091 38.242 -31.606 1.00 45.47 112 PRO A O 1
ATOM 846 N N . PRO A 1 113 ? 22.367 38.340 -29.394 1.00 41.84 113 PRO A N 1
ATOM 847 C CA . PRO A 1 113 ? 22.501 37.807 -28.023 1.00 41.84 113 PRO A CA 1
ATOM 848 C C . PRO A 1 113 ? 21.147 37.720 -27.243 1.00 41.84 113 PRO A C 1
ATOM 850 O O . PRO A 1 113 ? 20.140 38.301 -27.638 1.00 41.84 113 PRO A O 1
ATOM 853 N N . ALA A 1 114 ? 21.153 37.009 -26.104 1.00 39.47 114 ALA A N 1
ATOM 854 C CA . ALA A 1 114 ? 20.156 37.031 -25.006 1.00 39.47 114 ALA A CA 1
ATOM 855 C C . ALA A 1 114 ? 20.159 38.406 -24.276 1.00 39.47 114 ALA A C 1
ATOM 857 O O . ALA A 1 114 ? 21.172 39.094 -24.370 1.00 39.47 114 ALA A O 1
ATOM 858 N N . GLU A 1 115 ? 19.180 38.941 -23.524 1.00 38.16 115 GLU A N 1
ATOM 859 C CA . GLU A 1 115 ? 17.989 38.533 -22.722 1.00 38.16 115 GLU A CA 1
ATOM 860 C C . GLU A 1 115 ? 17.332 39.882 -22.212 1.00 38.16 115 GLU A C 1
ATOM 862 O O . GLU A 1 115 ? 17.903 40.922 -22.561 1.00 38.16 115 GLU A O 1
ATOM 867 N N . PRO A 1 116 ? 16.265 40.005 -21.360 1.00 45.16 116 PRO A N 1
ATOM 868 C CA . PRO A 1 116 ? 15.408 39.005 -20.701 1.00 45.16 116 PRO A CA 1
ATOM 869 C C . PRO A 1 116 ? 13.877 39.303 -20.608 1.00 45.16 116 PRO A C 1
ATOM 871 O O . PRO A 1 116 ? 13.395 40.406 -20.842 1.00 45.16 116 PRO A O 1
ATOM 874 N N . ALA A 1 117 ? 13.161 38.280 -20.119 1.00 33.69 117 ALA A N 1
ATOM 875 C CA . ALA A 1 117 ? 11.931 38.306 -19.307 1.00 33.69 117 ALA A CA 1
ATOM 876 C C . ALA A 1 117 ? 10.583 38.717 -19.944 1.00 33.69 117 ALA A C 1
ATOM 878 O O . ALA A 1 117 ? 10.196 39.882 -19.955 1.00 33.69 117 ALA A O 1
ATOM 879 N N . ALA A 1 118 ? 9.780 37.704 -20.290 1.00 32.28 118 ALA A N 1
ATOM 880 C CA . ALA A 1 118 ? 8.320 37.792 -20.255 1.00 32.28 118 ALA A CA 1
ATOM 881 C C . ALA A 1 118 ? 7.785 36.940 -19.088 1.00 32.28 118 ALA A C 1
ATOM 883 O O . ALA A 1 118 ? 8.141 35.768 -18.952 1.00 32.28 118 ALA A O 1
ATOM 884 N N . ALA A 1 119 ? 6.949 37.556 -18.251 1.00 41.06 119 ALA A N 1
ATOM 885 C CA . ALA A 1 119 ? 6.032 36.885 -17.331 1.00 41.06 119 ALA A CA 1
ATOM 886 C C . ALA A 1 119 ? 4.744 36.463 -18.093 1.00 41.06 119 ALA A C 1
ATOM 888 O O . ALA A 1 119 ? 4.536 36.927 -19.215 1.00 41.06 119 ALA A O 1
ATOM 889 N N . PRO A 1 120 ? 3.922 35.554 -17.537 1.00 48.03 120 PRO A N 1
ATOM 890 C CA . PRO A 1 120 ? 3.197 34.533 -18.298 1.00 48.03 120 PRO A CA 1
ATOM 891 C C . PRO A 1 120 ? 1.731 34.875 -18.604 1.00 48.03 120 PRO A C 1
ATOM 893 O O . PRO A 1 120 ? 1.034 35.393 -17.739 1.00 48.03 120 PRO A O 1
ATOM 896 N N . GLU A 1 121 ? 1.235 34.443 -19.768 1.00 33.09 121 GLU A N 1
ATOM 897 C CA . GLU A 1 121 ? -0.201 34.256 -20.035 1.00 33.09 121 GLU A CA 1
ATOM 898 C C . GLU A 1 121 ? -0.433 32.956 -20.834 1.00 33.09 121 GLU A C 1
ATOM 900 O O . GLU A 1 121 ? -0.002 32.804 -21.976 1.00 33.09 121 GLU A O 1
ATOM 905 N N . GLU A 1 122 ? -1.107 31.996 -20.198 1.00 45.53 122 GLU A N 1
ATOM 906 C CA . GLU A 1 122 ? -1.924 30.958 -20.845 1.00 45.53 122 GLU A CA 1
ATOM 907 C C . GLU A 1 122 ? -3.315 31.545 -21.185 1.00 45.53 122 GLU A C 1
ATOM 909 O O . GLU A 1 122 ? -3.700 32.545 -20.578 1.00 45.53 122 GLU A O 1
ATOM 914 N N . PRO A 1 123 ? -4.191 30.871 -21.960 1.00 49.62 123 PRO A N 1
ATOM 915 C CA . PRO A 1 123 ? -3.962 29.921 -23.051 1.00 49.62 123 PRO A CA 1
ATOM 916 C C . PRO A 1 123 ? -4.820 30.268 -24.293 1.00 49.62 123 PRO A C 1
ATOM 918 O O . PRO A 1 123 ? -5.930 30.785 -24.185 1.00 49.62 123 PRO A O 1
ATOM 921 N N . ALA A 1 124 ? -4.388 29.878 -25.493 1.00 36.16 124 ALA A N 1
ATOM 922 C CA . ALA A 1 124 ? -5.286 29.811 -26.649 1.00 36.16 124 ALA A CA 1
ATOM 923 C C . ALA A 1 124 ? -5.151 28.451 -27.332 1.00 36.16 124 ALA A C 1
ATOM 925 O O . ALA A 1 124 ? -4.128 28.106 -27.921 1.00 36.16 124 ALA A O 1
ATOM 926 N N . SER A 1 125 ? -6.211 27.665 -27.180 1.00 52.38 125 SER A N 1
ATOM 927 C CA . SER A 1 125 ? -6.440 26.392 -27.845 1.00 52.38 125 SER A CA 1
ATOM 928 C C . SER A 1 125 ? -6.701 26.629 -29.328 1.00 52.38 125 SER A C 1
ATOM 930 O O . SER A 1 125 ? -7.777 27.111 -29.648 1.00 52.38 125 SER A O 1
ATOM 93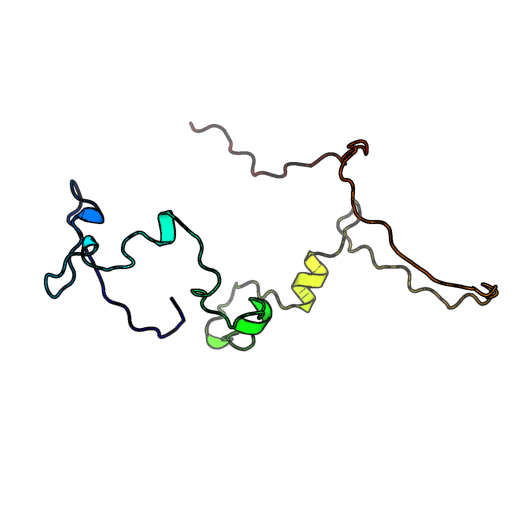2 N N . ASP A 1 126 ? -5.787 26.234 -30.216 1.00 50.19 126 ASP A N 1
ATOM 933 C CA . ASP A 1 126 ? -6.165 25.730 -31.544 1.00 50.19 126 ASP A CA 1
ATOM 934 C C . ASP A 1 126 ? -4.997 24.968 -32.195 1.00 50.19 126 ASP A C 1
ATOM 936 O O . ASP A 1 126 ? -4.088 25.536 -32.798 1.00 50.19 126 ASP A O 1
ATOM 940 N N . ALA A 1 127 ? -4.987 23.646 -32.030 1.00 57.91 127 ALA A N 1
ATOM 941 C CA . ALA A 1 127 ? -4.203 22.749 -32.872 1.00 57.91 127 ALA A CA 1
ATOM 942 C C . ALA A 1 127 ? -4.980 21.432 -33.031 1.00 57.91 127 ALA A C 1
ATOM 944 O O . ALA A 1 127 ? -5.410 20.859 -32.022 1.00 57.91 127 ALA A O 1
ATOM 945 N N . PRO A 1 128 ? -5.184 20.920 -34.260 1.00 56.44 128 PRO A N 1
ATOM 946 C CA . PRO A 1 128 ? -5.988 19.725 -34.470 1.00 56.44 128 PRO A CA 1
ATOM 947 C C . PRO A 1 128 ? -5.301 18.499 -33.853 1.00 56.44 128 PRO A C 1
ATOM 949 O O . PRO A 1 128 ? -4.214 18.087 -34.259 1.00 56.44 128 PRO A O 1
ATOM 952 N N . LYS A 1 129 ? -5.955 17.907 -32.849 1.00 68.88 129 LYS A N 1
ATOM 953 C CA . LYS A 1 129 ? -5.514 16.680 -32.175 1.00 68.88 129 LYS A CA 1
ATOM 954 C C . LYS A 1 129 ? -5.596 15.495 -33.156 1.00 68.88 129 LYS A C 1
ATOM 956 O O . LYS A 1 129 ? -6.649 15.310 -33.770 1.00 68.88 129 LYS A O 1
ATOM 961 N N . PRO A 1 130 ? -4.542 14.669 -33.310 1.00 75.06 130 PRO A N 1
ATOM 962 C CA . PRO A 1 130 ? -4.608 13.486 -34.166 1.00 75.06 130 PRO A CA 1
ATOM 963 C C . PRO A 1 130 ? -5.668 12.486 -33.667 1.00 75.06 130 PRO A C 1
ATOM 965 O O . PRO A 1 130 ? -5.901 12.394 -32.456 1.00 75.06 130 PRO A O 1
ATOM 968 N N . PRO A 1 131 ? -6.300 11.710 -34.569 1.00 76.88 131 PRO A N 1
ATOM 969 C CA . PRO A 1 131 ? -7.367 10.791 -34.195 1.00 76.88 131 PRO A CA 1
ATOM 970 C C . PRO A 1 131 ? -6.827 9.629 -33.351 1.00 76.88 131 PRO A C 1
ATOM 972 O O . PRO A 1 131 ? -5.939 8.884 -33.772 1.00 76.88 131 PRO A O 1
ATOM 975 N N . ILE A 1 132 ? -7.400 9.458 -32.160 1.00 77.69 132 ILE A N 1
ATOM 976 C CA . ILE A 1 132 ? -7.115 8.344 -31.252 1.00 77.69 132 ILE A CA 1
ATOM 977 C C . ILE A 1 132 ? -7.774 7.084 -31.825 1.00 77.69 132 ILE A C 1
ATOM 979 O O . ILE A 1 132 ? -8.988 7.049 -32.019 1.00 77.69 132 ILE A O 1
ATOM 983 N N . ARG A 1 133 ? -6.986 6.036 -32.097 1.00 74.69 133 ARG A N 1
ATOM 984 C CA . ARG A 1 133 ? -7.523 4.714 -32.449 1.00 74.69 133 ARG A CA 1
ATOM 985 C C . ARG A 1 133 ? -7.699 3.885 -31.185 1.00 74.69 133 ARG A C 1
ATOM 987 O O . ARG A 1 133 ? -6.722 3.439 -30.594 1.00 74.69 133 ARG A O 1
ATOM 994 N N . THR A 1 134 ? -8.947 3.665 -30.794 1.00 73.56 134 THR A N 1
ATOM 995 C CA . THR A 1 134 ? -9.303 2.737 -29.719 1.00 73.56 134 THR A CA 1
ATOM 996 C C . THR A 1 134 ? -9.115 1.307 -30.219 1.00 73.56 134 THR A C 1
ATOM 998 O O . THR A 1 134 ? -9.796 0.882 -31.149 1.00 73.56 134 THR A O 1
ATOM 1001 N N . VAL A 1 135 ? -8.179 0.567 -29.623 1.00 71.00 135 VAL A N 1
ATOM 1002 C CA . VAL A 1 135 ? -7.918 -0.847 -29.938 1.00 71.00 135 VAL A CA 1
ATOM 1003 C C . VAL A 1 135 ? -8.286 -1.670 -28.703 1.00 71.00 135 VAL A C 1
ATOM 1005 O O . VAL A 1 135 ? -7.442 -1.961 -27.863 1.00 71.00 135 VAL A O 1
ATOM 1008 N N . GLY A 1 136 ? -9.579 -1.948 -28.538 1.00 74.25 136 GLY A N 1
ATOM 1009 C CA . GLY A 1 136 ? -10.106 -2.803 -27.469 1.00 74.25 136 GLY A CA 1
ATOM 1010 C C . GLY A 1 136 ? -10.521 -4.177 -28.010 1.00 74.25 136 GLY A C 1
ATOM 1011 O O . GLY A 1 136 ? -10.857 -4.276 -29.193 1.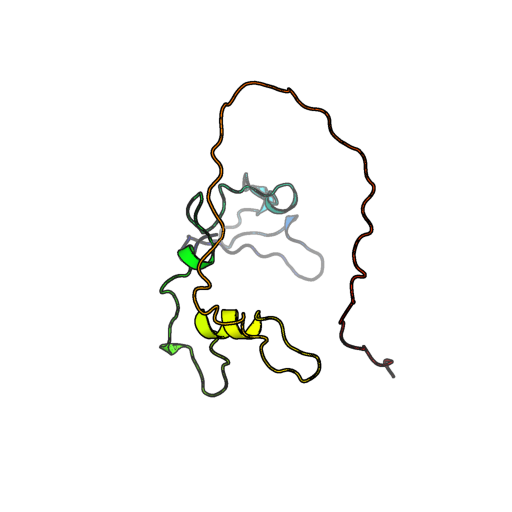00 74.25 136 GLY A O 1
ATOM 1012 N N . PRO A 1 137 ? -10.496 -5.246 -27.191 1.00 75.94 137 PRO A N 1
ATOM 1013 C CA . PRO A 1 137 ? -10.999 -6.552 -27.602 1.00 75.94 137 PRO A CA 1
ATOM 1014 C C . PRO A 1 137 ? -12.498 -6.470 -27.919 1.00 75.94 137 PRO A C 1
ATOM 1016 O O . PRO A 1 137 ? -13.275 -5.911 -27.146 1.00 75.94 137 PRO A O 1
ATOM 1019 N N . GLN A 1 138 ? -12.903 -7.041 -29.055 1.00 74.38 138 GLN A N 1
ATOM 1020 C CA . GLN A 1 138 ? -14.311 -7.130 -29.435 1.00 74.38 138 GLN A CA 1
ATOM 1021 C C . GLN A 1 138 ? -14.983 -8.194 -28.566 1.00 74.38 138 GLN A C 1
ATOM 1023 O O . GLN A 1 138 ? -14.873 -9.391 -28.835 1.00 74.38 138 GLN A O 1
ATOM 1028 N N . LEU A 1 139 ? -15.645 -7.759 -27.496 1.00 69.44 139 LEU A N 1
ATOM 1029 C CA . LEU A 1 139 ? -16.479 -8.626 -26.672 1.00 69.44 139 LEU A CA 1
ATOM 1030 C C . LEU A 1 139 ? -17.688 -9.058 -27.513 1.00 69.44 139 LEU A C 1
ATOM 1032 O O . LEU A 1 139 ? -18.566 -8.254 -27.823 1.00 69.44 139 LEU A O 1
ATOM 1036 N N . GLY A 1 140 ? -17.683 -10.319 -27.946 1.00 68.56 140 GLY A N 1
ATOM 1037 C CA . GLY A 1 140 ? -18.799 -10.926 -28.667 1.00 68.56 140 GLY A CA 1
ATOM 1038 C C . GLY A 1 140 ? -20.052 -11.046 -27.787 1.00 68.56 140 GLY A C 1
ATOM 1039 O O . GLY A 1 140 ? -19.948 -11.001 -26.560 1.00 68.56 140 GLY A O 1
ATOM 1040 N N . PRO A 1 141 ? -21.243 -11.194 -28.393 1.00 66.12 141 PRO A N 1
ATOM 1041 C CA . PRO A 1 141 ? -22.494 -11.268 -27.650 1.00 66.12 141 PRO A CA 1
ATOM 1042 C C . PRO A 1 141 ? -22.521 -12.490 -26.726 1.00 66.12 141 PRO A C 1
ATOM 1044 O O . PRO A 1 141 ? -22.231 -13.614 -27.142 1.00 66.12 141 PRO A O 1
ATOM 1047 N N . VAL A 1 142 ? -22.899 -12.243 -25.473 1.00 65.56 142 VAL A N 1
ATOM 1048 C CA . VAL A 1 142 ? -23.218 -13.269 -24.477 1.00 65.56 142 VAL A CA 1
ATOM 1049 C C . VAL A 1 142 ? -24.493 -13.983 -24.939 1.00 65.56 142 VAL A C 1
ATOM 1051 O O . VAL A 1 142 ? -25.490 -13.321 -25.230 1.00 65.56 142 VAL A O 1
ATOM 1054 N N . ARG A 1 143 ? -24.430 -15.310 -25.074 1.00 56.31 143 ARG A N 1
ATOM 1055 C CA . ARG A 1 143 ? -25.597 -16.172 -25.306 1.00 56.31 143 ARG A CA 1
ATOM 1056 C C . ARG A 1 143 ? -26.265 -16.538 -23.993 1.00 56.31 143 ARG A C 1
ATOM 1058 O O . ARG A 1 143 ? -25.513 -16.764 -23.020 1.00 56.31 143 ARG A O 1
#

pLDDT: mean 74.64, std 19.18, range [31.83, 97.19]

Secondary structure (DSSP, 8-state):
--TT-----EE--TTT--GGG-EETTS-BGGGSTTTTHHHH---GGGSSS-TT--HHHHTTT---GGG--TT-----HHHHHHHSS-B-TTS-B-PPP-----------------------------PPPPP-------PPP-

Foldseek 3Di:
DAVPDDDWDWDDDPDPDDLQQTATPVGDHLVPDPCRCVVVVDDDPVPDRADVPDDPCRRCVPVPPPVPDDVPDDDCDPVNVVQVPADADPVRHGDDDPPDDDDDDDDDDDDDDDDDDDDDDDDDDDDDDPDDDDDDDDDDDDD

Radius of gyration: 27.26 Å; chains: 1; bounding box: 55×62×64 Å

Sequence (143 aa):
MCPAAEAVLYTHRNPGEDMNQAVSAGGRLYTELPNAFKFRQEFNAACSCKKQGETWAEALKGTEDRSTIEQGDILVTDERAKAMNAPRDAKGRPILPPKGKPNPKTTAAAAPPAEPAAAPEEPASDAPKPPIRTVGPQLGPVR